Protein AF-A0A7K2MLI6-F1 (afdb_monomer_lite)

Radius of gyration: 27.17 Å; chains: 1; bounding box: 60×40×56 Å

Secondary structure (DSSP, 8-state):
------------------S-----PPPPPPPPGGG---HHHHHHHHHHHHHHHHHHHHTTSPTTHHHHHHH-

pLDDT: mean 77.79, std 20.32, range [37.94, 98.62]

Foldseek 3Di:
DDDDDDDDPPPDPDDDPDPDPDPDDPPDPDDDPVPPPPVVVVVVVVCVPVVVVVLVVLCPDDPPSSVVVVVD

Sequenc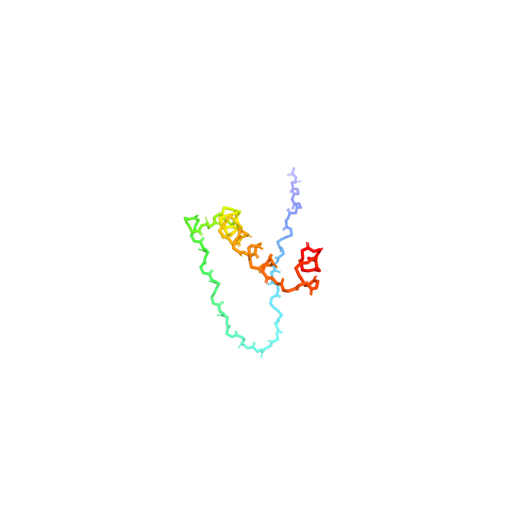e (72 aa):
MKADPRGTDSRTPGTATGGKTVPTVPPAPTADRRTTVDVTALLERGRTLATPVLRAAVDRLAPPMDTVAAYH

Structure (mmCIF, N/CA/C/O backbone):
data_AF-A0A7K2MLI6-F1
#
_entry.id   AF-A0A7K2MLI6-F1
#
loop_
_atom_site.group_PDB
_atom_site.id
_atom_site.type_symbol
_atom_site.label_atom_id
_atom_site.label_alt_id
_atom_site.label_comp_id
_atom_site.label_asym_id
_atom_site.label_entity_id
_atom_site.label_seq_id
_atom_site.pdbx_PDB_ins_code
_atom_site.Cartn_x
_atom_site.Cartn_y
_atom_site.Cartn_z
_atom_site.occupancy
_atom_site.B_iso_or_equiv
_atom_site.auth_seq_id
_atom_site.auth_comp_id
_atom_site.auth_asym_id
_atom_site.auth_atom_id
_atom_site.pdbx_PDB_model_num
ATOM 1 N N . MET A 1 1 ? 53.152 31.309 -38.823 1.00 37.94 1 MET A N 1
ATOM 2 C CA . MET A 1 1 ? 51.910 31.001 -38.083 1.00 37.94 1 MET A CA 1
ATOM 3 C C . MET A 1 1 ? 52.169 29.779 -37.215 1.00 37.94 1 MET A C 1
ATOM 5 O O . MET A 1 1 ? 52.320 28.696 -37.760 1.00 37.94 1 MET A O 1
ATOM 9 N N . LYS A 1 2 ? 52.343 29.948 -35.900 1.00 38.56 2 LYS A N 1
ATOM 10 C CA . LYS A 1 2 ? 52.473 28.829 -34.956 1.00 38.56 2 LYS A CA 1
ATOM 11 C C . LYS A 1 2 ? 51.181 28.762 -34.152 1.00 38.56 2 LYS A C 1
ATOM 13 O O . LYS A 1 2 ? 50.863 29.717 -33.454 1.00 38.56 2 LYS A O 1
ATOM 18 N N . ALA A 1 3 ? 50.426 27.687 -34.338 1.00 41.56 3 ALA A N 1
ATOM 19 C CA . ALA A 1 3 ? 49.224 27.411 -33.569 1.00 41.56 3 ALA A CA 1
ATOM 20 C C . ALA A 1 3 ? 49.606 26.699 -32.264 1.00 41.56 3 ALA A C 1
ATOM 22 O O . ALA A 1 3 ? 50.368 25.732 -32.279 1.00 41.56 3 ALA A O 1
ATOM 23 N N . ASP A 1 4 ? 49.082 27.228 -31.163 1.00 54.06 4 ASP A N 1
ATOM 24 C CA . ASP A 1 4 ? 48.950 26.579 -29.857 1.00 54.06 4 ASP A CA 1
ATOM 25 C C . ASP A 1 4 ? 47.881 25.473 -29.957 1.00 54.06 4 ASP A C 1
ATOM 27 O O . ASP A 1 4 ? 46.930 25.618 -30.735 1.00 54.06 4 ASP A O 1
ATOM 31 N N . PRO A 1 5 ? 47.984 24.395 -29.168 1.00 55.44 5 PRO A N 1
ATOM 32 C CA . PRO A 1 5 ? 46.765 23.928 -28.527 1.00 55.44 5 PRO A CA 1
ATOM 33 C C . PRO A 1 5 ? 46.999 23.554 -27.062 1.00 55.44 5 PRO A C 1
ATOM 35 O O . PRO A 1 5 ? 47.624 22.545 -26.729 1.00 55.44 5 PRO A O 1
ATOM 38 N N . ARG A 1 6 ? 46.382 24.339 -26.178 1.00 49.84 6 ARG A N 1
ATOM 39 C CA . ARG A 1 6 ? 46.044 23.911 -24.823 1.00 49.84 6 ARG A CA 1
ATOM 40 C C . ARG A 1 6 ? 44.876 22.933 -24.862 1.00 49.84 6 ARG A C 1
ATOM 42 O O . ARG A 1 6 ? 43.891 23.174 -25.553 1.00 49.84 6 ARG A O 1
ATOM 49 N N . GLY A 1 7 ? 44.941 21.958 -23.961 1.00 46.12 7 GLY A N 1
ATOM 50 C CA . GLY A 1 7 ? 43.773 21.515 -23.209 1.00 46.12 7 GLY A CA 1
ATOM 51 C C . GLY A 1 7 ? 43.101 20.248 -23.717 1.00 46.12 7 GLY A C 1
ATOM 52 O O . GLY A 1 7 ? 42.183 20.322 -24.516 1.00 46.12 7 GLY A O 1
ATOM 53 N N . THR A 1 8 ? 43.471 19.121 -23.111 1.00 47.62 8 THR A N 1
ATOM 54 C CA . THR A 1 8 ? 42.508 18.230 -22.448 1.00 47.62 8 THR A CA 1
ATOM 55 C C . THR A 1 8 ? 43.269 17.438 -21.393 1.00 47.62 8 THR A C 1
ATOM 57 O O . THR A 1 8 ? 44.007 16.507 -21.723 1.00 47.62 8 THR A O 1
ATOM 60 N N . ASP A 1 9 ? 43.099 17.823 -20.129 1.00 45.12 9 ASP A N 1
ATOM 61 C CA . ASP A 1 9 ? 43.531 17.048 -18.971 1.00 45.12 9 ASP A CA 1
ATOM 62 C C . ASP A 1 9 ? 42.805 15.700 -18.986 1.00 45.12 9 ASP A C 1
ATOM 64 O O . ASP A 1 9 ? 41.688 15.543 -18.488 1.00 45.12 9 ASP A O 1
ATOM 68 N N . SER A 1 10 ? 43.441 14.708 -19.602 1.00 48.59 10 SER A N 1
ATOM 69 C CA . SER A 1 10 ? 43.042 13.318 -19.449 1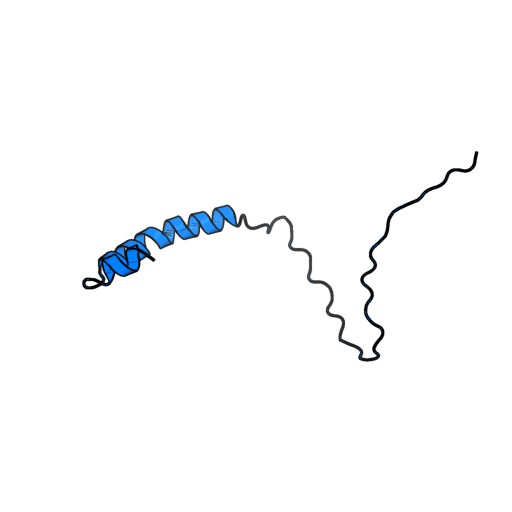.00 48.59 10 SER A CA 1
ATOM 70 C C . SER A 1 10 ? 43.396 12.927 -18.024 1.00 48.59 10 SER A C 1
ATOM 72 O O . SER A 1 10 ? 44.555 12.671 -17.707 1.00 48.59 10 SER A O 1
ATOM 74 N N . ARG A 1 11 ? 42.402 12.953 -17.133 1.00 47.28 11 ARG A 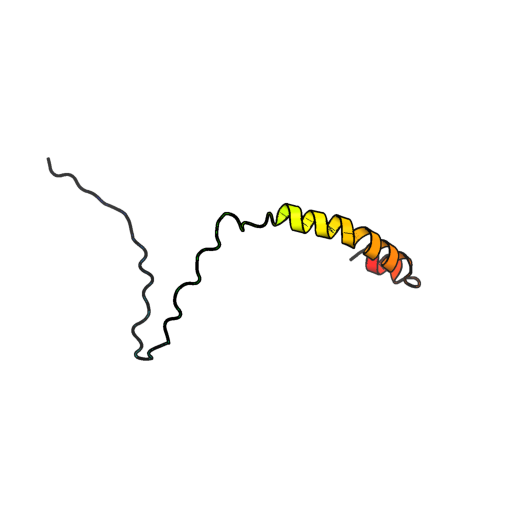N 1
ATOM 75 C CA . ARG A 1 11 ? 42.524 12.436 -15.770 1.00 47.28 11 ARG A CA 1
ATOM 76 C C . ARG A 1 11 ? 42.784 10.932 -15.853 1.00 47.28 11 ARG A C 1
ATOM 78 O O . ARG A 1 11 ? 41.853 10.132 -15.866 1.00 47.28 11 ARG A O 1
ATOM 85 N N . THR A 1 12 ? 44.053 10.558 -15.931 1.00 50.84 12 THR A N 1
ATOM 86 C CA . THR A 1 12 ? 44.515 9.177 -15.825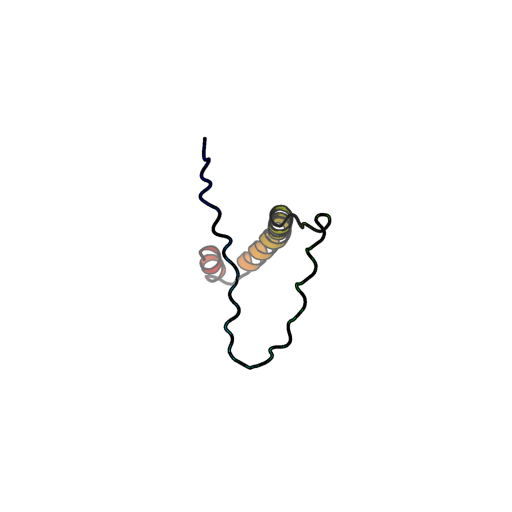 1.00 50.84 12 THR A CA 1
ATOM 87 C C . THR A 1 12 ? 44.186 8.675 -14.418 1.00 50.84 12 THR A C 1
ATOM 89 O O . THR A 1 12 ? 44.590 9.318 -13.444 1.00 50.84 12 THR A O 1
ATOM 92 N N . PRO A 1 13 ? 43.468 7.553 -14.252 1.00 51.16 13 PRO A N 1
ATOM 93 C CA . PRO A 1 13 ? 43.349 6.910 -12.952 1.00 51.16 13 PRO A CA 1
ATOM 94 C C . PRO A 1 13 ? 44.734 6.385 -12.556 1.00 51.16 13 PRO A C 1
ATOM 96 O O . PRO A 1 13 ? 45.193 5.363 -13.059 1.00 51.16 13 PRO A O 1
ATOM 99 N N . GLY A 1 14 ? 45.445 7.121 -11.703 1.00 49.22 14 GLY A N 1
ATOM 100 C CA . GLY A 1 14 ? 46.713 6.672 -11.144 1.00 49.22 14 GLY A CA 1
ATOM 101 C C . GLY A 1 14 ? 46.468 5.532 -10.160 1.00 49.22 14 GLY A C 1
ATOM 102 O O . GLY A 1 14 ? 46.012 5.766 -9.043 1.00 49.22 14 GLY A O 1
ATOM 103 N N . THR A 1 15 ? 46.768 4.296 -10.552 1.00 57.56 15 THR A N 1
ATOM 10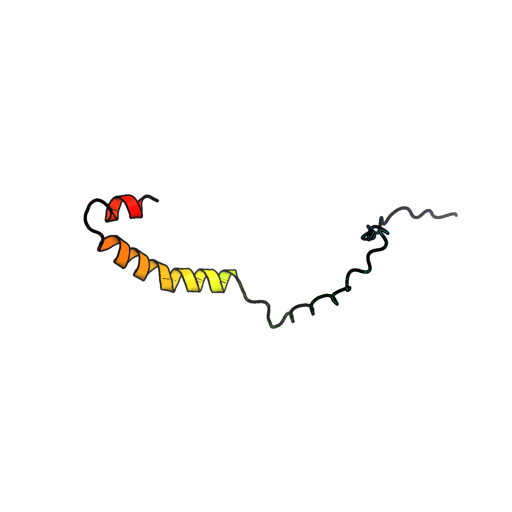4 C CA . THR A 1 15 ? 46.933 3.192 -9.603 1.00 57.56 15 THR A CA 1
ATOM 105 C C . THR A 1 15 ? 48.218 3.434 -8.821 1.00 57.56 15 THR A C 1
ATOM 107 O O . THR A 1 15 ? 49.302 3.454 -9.401 1.00 57.56 15 THR A O 1
ATOM 110 N N . ALA A 1 16 ? 48.098 3.658 -7.513 1.00 56.84 16 ALA A N 1
ATOM 111 C CA . ALA A 1 16 ? 49.237 3.839 -6.626 1.00 56.84 16 ALA A CA 1
ATOM 112 C C . ALA A 1 16 ? 50.176 2.623 -6.700 1.00 56.84 16 ALA A C 1
ATOM 114 O O . ALA A 1 16 ? 49.782 1.495 -6.401 1.00 56.84 16 ALA A O 1
ATOM 115 N N . THR A 1 17 ? 51.424 2.875 -7.090 1.00 57.12 17 THR A N 1
ATOM 116 C CA . THR A 1 17 ? 52.537 1.921 -7.112 1.00 57.12 17 THR A CA 1
ATOM 117 C C . THR A 1 17 ? 52.939 1.552 -5.681 1.00 57.12 17 THR A C 1
ATOM 119 O O . THR A 1 17 ? 53.933 2.032 -5.148 1.00 57.12 17 THR A O 1
ATOM 122 N N . GLY A 1 18 ? 52.139 0.723 -5.018 1.00 59.19 18 GLY A N 1
ATOM 123 C CA . GLY A 1 18 ? 52.530 0.001 -3.811 1.00 59.19 18 GLY A CA 1
ATOM 124 C C . GLY A 1 18 ? 52.551 -1.480 -4.152 1.00 59.19 18 GLY A C 1
ATOM 125 O O . GLY A 1 18 ? 51.506 -2.013 -4.502 1.00 59.19 18 GLY A O 1
ATOM 126 N N . GLY A 1 19 ? 53.723 -2.121 -4.096 1.00 60.78 19 GLY A N 1
ATOM 127 C CA . GLY A 1 19 ? 54.012 -3.487 -4.566 1.00 60.78 19 GLY A CA 1
ATOM 128 C C . GLY A 1 19 ? 53.246 -4.624 -3.876 1.00 60.78 19 GLY A C 1
ATOM 129 O O . GLY A 1 19 ? 53.844 -5.526 -3.300 1.00 60.78 19 GLY A O 1
ATOM 130 N N . LYS A 1 20 ? 51.920 -4.599 -3.954 1.00 59.75 20 LYS A N 1
ATOM 131 C CA . LYS A 1 20 ? 51.017 -5.705 -3.664 1.00 59.75 20 LYS A CA 1
ATOM 132 C C . LYS A 1 20 ? 50.252 -5.945 -4.957 1.00 59.75 20 LYS A C 1
ATOM 134 O O . LYS A 1 20 ? 49.427 -5.120 -5.340 1.00 59.75 20 LYS A O 1
ATOM 139 N N . THR A 1 21 ? 50.560 -7.030 -5.660 1.00 64.88 21 THR A N 1
ATOM 140 C CA . THR A 1 21 ? 49.831 -7.419 -6.871 1.00 64.88 21 THR A CA 1
ATOM 141 C C . THR A 1 21 ? 48.404 -7.776 -6.470 1.00 64.88 21 THR A C 1
ATOM 143 O O . THR A 1 21 ? 48.126 -8.897 -6.055 1.00 64.88 21 THR A O 1
ATOM 146 N N . VAL A 1 22 ? 47.499 -6.802 -6.527 1.00 73.56 22 VAL A N 1
ATOM 147 C CA . VAL A 1 22 ? 46.068 -7.063 -6.397 1.00 73.56 22 VAL A CA 1
ATOM 148 C C . VAL A 1 22 ? 45.645 -7.771 -7.684 1.00 73.56 22 VAL A C 1
ATOM 150 O O . VAL A 1 22 ? 45.967 -7.266 -8.766 1.00 73.56 22 VAL A O 1
ATOM 153 N N . PRO A 1 23 ? 44.953 -8.923 -7.617 1.00 74.81 23 PRO A N 1
ATOM 154 C CA . PRO A 1 23 ? 44.376 -9.533 -8.803 1.00 74.81 23 PRO A CA 1
ATOM 155 C C . PRO A 1 23 ? 43.491 -8.497 -9.492 1.00 74.81 23 PRO A C 1
ATOM 157 O O . PRO A 1 23 ? 42.491 -8.046 -8.934 1.00 74.81 23 PRO A O 1
ATOM 160 N N . THR A 1 24 ? 43.901 -8.062 -10.681 1.00 76.44 24 THR A N 1
ATOM 161 C CA . THR A 1 24 ? 43.099 -7.132 -11.469 1.00 76.44 24 THR A CA 1
ATOM 162 C C . THR A 1 24 ? 41.899 -7.909 -11.979 1.00 76.44 24 THR A C 1
ATOM 164 O O . THR A 1 24 ? 42.031 -8.775 -12.842 1.00 76.44 24 THR A O 1
ATOM 167 N N . VAL A 1 25 ? 40.733 -7.637 -11.397 1.00 80.25 25 VAL A N 1
ATOM 168 C CA . VAL A 1 25 ? 39.470 -8.165 -11.904 1.00 80.25 25 VAL A CA 1
ATOM 169 C C . VAL A 1 25 ? 39.204 -7.474 -13.241 1.00 80.25 25 VAL A C 1
ATOM 171 O O . VAL A 1 25 ? 39.270 -6.242 -13.300 1.00 80.25 25 VAL A O 1
ATOM 174 N N . PRO A 1 26 ? 38.940 -8.226 -14.323 1.00 78.50 26 PRO A N 1
ATOM 175 C CA . PRO A 1 26 ? 38.570 -7.621 -15.590 1.00 78.50 26 PRO A CA 1
ATOM 176 C C . PRO A 1 26 ? 37.310 -6.765 -15.399 1.00 78.50 26 PRO A C 1
ATOM 178 O O . PRO A 1 26 ? 36.418 -7.153 -14.638 1.00 78.50 26 PRO A O 1
ATOM 181 N N . PRO A 1 27 ? 37.223 -5.597 -16.058 1.00 73.12 27 PRO A N 1
ATOM 182 C CA . PRO A 1 27 ? 36.041 -4.755 -15.970 1.00 73.12 27 PRO A CA 1
ATOM 183 C C . PRO A 1 27 ? 34.799 -5.569 -16.332 1.00 73.12 27 PRO A C 1
ATOM 185 O O . PRO A 1 27 ? 34.810 -6.349 -17.288 1.00 73.12 27 PRO A O 1
ATOM 188 N N . ALA A 1 28 ? 33.738 -5.400 -15.540 1.00 75.00 28 ALA A N 1
ATOM 189 C CA . ALA A 1 28 ? 32.469 -6.056 -15.806 1.00 75.00 28 ALA A CA 1
ATOM 190 C C . ALA A 1 28 ? 32.007 -5.717 -17.234 1.00 75.00 28 ALA A C 1
ATOM 192 O O . ALA A 1 28 ? 32.187 -4.573 -17.673 1.00 75.00 28 ALA A O 1
ATOM 193 N N . PRO A 1 29 ? 31.421 -6.679 -17.968 1.00 74.88 29 PRO A N 1
ATOM 194 C CA . PRO A 1 29 ? 30.875 -6.397 -19.284 1.00 74.88 29 PRO A CA 1
ATOM 195 C C . PRO A 1 29 ? 29.862 -5.256 -19.171 1.00 74.88 29 PRO A C 1
ATOM 197 O O . PRO A 1 29 ? 29.034 -5.230 -18.258 1.00 74.88 29 PRO A O 1
ATOM 200 N N . THR A 1 30 ? 29.932 -4.297 -20.094 1.00 70.56 30 THR A N 1
ATOM 201 C CA . THR A 1 30 ? 28.912 -3.254 -20.205 1.00 70.56 30 THR A CA 1
ATOM 202 C C . THR A 1 30 ? 27.563 -3.925 -20.409 1.00 70.56 30 THR A C 1
ATOM 204 O O . THR A 1 30 ? 27.413 -4.704 -21.352 1.00 70.56 30 THR A O 1
ATOM 207 N N . ALA A 1 31 ? 26.602 -3.637 -19.528 1.00 66.62 31 ALA A N 1
ATOM 208 C CA . ALA A 1 31 ? 25.236 -4.113 -19.686 1.00 66.62 31 ALA A CA 1
ATOM 209 C C . ALA A 1 31 ? 24.755 -3.782 -21.106 1.00 66.62 31 ALA A C 1
ATOM 211 O O . ALA A 1 31 ? 24.855 -2.632 -21.543 1.00 66.62 31 ALA A O 1
ATOM 212 N N . ASP A 1 32 ? 24.276 -4.793 -21.837 1.00 63.19 32 ASP A N 1
ATOM 213 C CA . ASP A 1 32 ? 23.709 -4.595 -23.168 1.00 63.19 32 ASP A CA 1
ATOM 214 C C . ASP A 1 32 ? 22.584 -3.555 -23.054 1.00 63.19 32 ASP A C 1
ATOM 216 O O . ASP A 1 32 ? 21.745 -3.626 -22.151 1.00 63.19 32 ASP A O 1
ATOM 220 N N . ARG A 1 33 ? 22.571 -2.569 -23.956 1.00 58.53 33 ARG A N 1
ATOM 221 C CA . ARG A 1 33 ? 21.569 -1.498 -23.991 1.00 58.53 33 ARG A CA 1
ATOM 222 C C . ARG A 1 33 ? 20.151 -2.052 -24.172 1.00 58.53 33 ARG A C 1
ATOM 224 O O . ARG A 1 33 ? 19.196 -1.399 -23.777 1.00 58.53 33 ARG A O 1
ATOM 231 N N . ARG A 1 34 ? 19.997 -3.270 -24.705 1.00 60.78 34 ARG A N 1
ATOM 232 C CA . ARG A 1 34 ? 18.716 -4.007 -24.737 1.00 60.78 34 ARG A CA 1
ATOM 233 C C . ARG A 1 34 ? 18.205 -4.438 -23.360 1.00 60.78 34 ARG A C 1
ATOM 235 O O . ARG A 1 34 ? 17.018 -4.702 -23.212 1.00 60.78 34 ARG A O 1
ATOM 242 N N . THR A 1 35 ? 19.087 -4.479 -22.370 1.00 63.16 35 THR A N 1
ATOM 243 C CA . THR A 1 35 ? 18.811 -4.808 -20.963 1.00 63.16 35 THR A CA 1
ATOM 244 C C . THR A 1 35 ? 18.682 -3.566 -20.084 1.00 63.16 35 THR A C 1
ATOM 246 O O . THR A 1 35 ? 18.704 -3.683 -18.859 1.00 63.16 35 THR A O 1
ATOM 249 N N . THR A 1 36 ? 18.542 -2.366 -20.660 1.00 70.69 36 THR A N 1
ATOM 250 C CA . THR A 1 36 ? 18.196 -1.187 -19.860 1.00 70.69 36 THR A CA 1
ATOM 251 C C . THR A 1 36 ? 16.775 -1.359 -19.342 1.00 70.69 36 THR A C 1
ATOM 253 O O . THR A 1 36 ? 15.804 -1.104 -20.052 1.00 70.69 36 THR A O 1
ATOM 256 N N . VAL A 1 37 ? 16.661 -1.842 -18.107 1.00 80.06 37 VAL A N 1
ATOM 257 C CA . VAL A 1 37 ? 15.399 -1.871 -17.376 1.00 80.06 37 VAL A CA 1
ATOM 258 C C . VAL A 1 37 ? 14.958 -0.428 -17.184 1.00 80.06 37 VAL A C 1
ATOM 260 O O . VAL A 1 37 ? 15.706 0.385 -16.639 1.00 80.06 37 VAL A O 1
ATOM 263 N N . ASP A 1 38 ? 13.741 -0.113 -17.619 1.00 90.00 38 ASP A N 1
ATOM 264 C CA . ASP A 1 38 ? 13.100 1.136 -17.234 1.00 90.00 38 ASP A CA 1
ATOM 265 C C . ASP A 1 38 ? 12.775 1.064 -15.737 1.00 90.00 38 ASP A C 1
ATOM 267 O O . ASP A 1 38 ? 11.775 0.483 -15.305 1.00 90.00 38 ASP A O 1
ATOM 271 N N . VAL A 1 39 ? 13.687 1.612 -14.933 1.00 92.88 39 VAL A N 1
ATOM 272 C CA . VAL A 1 39 ? 13.589 1.621 -13.473 1.00 92.88 39 VAL A CA 1
ATOM 273 C C . VAL A 1 39 ? 12.329 2.357 -13.028 1.00 92.88 39 VAL A C 1
ATOM 275 O O . VAL A 1 39 ? 11.674 1.917 -12.088 1.00 92.88 39 VAL A O 1
ATOM 278 N N . THR A 1 40 ? 11.939 3.432 -13.714 1.00 94.62 40 THR A N 1
ATOM 279 C CA . THR A 1 40 ? 10.740 4.201 -13.365 1.00 94.62 40 THR A CA 1
ATOM 280 C C . THR A 1 40 ? 9.487 3.360 -13.574 1.00 94.62 40 THR A C 1
ATOM 282 O O . THR A 1 40 ? 8.660 3.274 -12.666 1.00 94.62 40 THR A O 1
ATOM 285 N N . ALA A 1 41 ? 9.378 2.673 -14.714 1.00 94.44 41 ALA A N 1
ATOM 286 C CA . ALA A 1 41 ? 8.261 1.770 -14.989 1.00 94.44 41 ALA A CA 1
ATOM 287 C C . ALA A 1 41 ? 8.208 0.595 -13.999 1.00 94.44 41 ALA A C 1
ATOM 289 O O . ALA A 1 41 ? 7.128 0.203 -13.550 1.00 94.44 41 ALA A O 1
ATOM 290 N N . LEU A 1 42 ? 9.367 0.049 -13.614 1.00 95.75 42 LEU A N 1
ATOM 291 C CA . LEU A 1 42 ? 9.441 -1.024 -12.624 1.00 95.75 42 LEU A CA 1
ATOM 292 C C . LEU A 1 42 ? 8.985 -0.554 -11.237 1.00 95.75 42 LEU A C 1
ATOM 294 O O . LEU A 1 42 ? 8.200 -1.242 -10.583 1.00 95.75 42 LEU A O 1
ATOM 298 N N . LEU A 1 43 ? 9.461 0.611 -10.795 1.00 97.06 43 LEU A N 1
ATOM 299 C CA . LEU A 1 43 ? 9.073 1.194 -9.513 1.00 97.06 43 LEU A CA 1
ATOM 300 C C . LEU A 1 43 ? 7.581 1.525 -9.485 1.00 97.06 43 LEU A C 1
ATOM 302 O O . LEU A 1 43 ? 6.921 1.250 -8.484 1.00 97.06 43 LEU A O 1
ATOM 306 N N . GLU A 1 44 ? 7.041 2.060 -10.579 1.00 98.12 44 GLU A N 1
ATOM 307 C CA . GLU A 1 44 ? 5.616 2.364 -10.680 1.00 98.12 44 GLU A CA 1
ATOM 308 C C . GLU A 1 44 ? 4.770 1.097 -10.598 1.00 98.12 44 GLU A C 1
ATOM 310 O O . GLU A 1 44 ? 3.891 0.993 -9.742 1.00 98.12 44 GLU A O 1
ATOM 315 N N . ARG A 1 45 ? 5.128 0.071 -11.378 1.00 97.88 45 ARG A N 1
ATOM 316 C CA . ARG A 1 45 ? 4.485 -1.244 -11.297 1.00 97.88 45 ARG A CA 1
ATOM 317 C C . ARG A 1 45 ? 4.538 -1.815 -9.879 1.00 97.88 45 ARG A C 1
ATOM 319 O O . ARG A 1 45 ? 3.554 -2.383 -9.410 1.00 97.88 45 ARG A O 1
ATOM 326 N N . GLY A 1 46 ? 5.673 -1.668 -9.194 1.00 98.06 46 GLY A N 1
ATOM 327 C CA . GLY A 1 46 ? 5.838 -2.090 -7.804 1.00 98.06 46 GLY A CA 1
ATOM 328 C C . GLY A 1 46 ? 4.861 -1.390 -6.859 1.00 98.06 46 GLY A C 1
ATOM 329 O O . GLY A 1 46 ? 4.179 -2.064 -6.087 1.00 98.06 46 GLY A O 1
ATOM 330 N N . ARG A 1 47 ? 4.733 -0.059 -6.955 1.00 98.25 47 ARG A N 1
ATOM 331 C CA . ARG A 1 47 ? 3.783 0.718 -6.139 1.00 98.25 47 ARG A CA 1
ATOM 332 C C . ARG A 1 47 ? 2.340 0.320 -6.415 1.00 98.25 47 ARG A C 1
ATOM 334 O O . ARG A 1 47 ? 1.610 0.035 -5.470 1.00 98.25 47 ARG A O 1
ATOM 341 N N . THR A 1 48 ? 1.946 0.221 -7.685 1.00 98.44 48 THR A N 1
ATOM 342 C CA . THR A 1 48 ? 0.579 -0.173 -8.061 1.00 98.44 48 THR A CA 1
ATOM 343 C C . THR A 1 48 ? 0.182 -1.514 -7.440 1.00 98.44 48 THR A C 1
ATOM 345 O O . THR A 1 48 ? -0.951 -1.673 -6.994 1.00 98.44 48 THR A O 1
ATOM 348 N N . LEU A 1 49 ? 1.113 -2.472 -7.384 1.00 98.62 49 LEU A N 1
ATOM 349 C CA . LEU A 1 49 ? 0.846 -3.803 -6.839 1.00 98.62 49 LEU A CA 1
ATOM 350 C C . LEU A 1 49 ? 0.897 -3.848 -5.306 1.00 98.62 49 LEU A C 1
ATOM 352 O O . LEU A 1 49 ? 0.056 -4.497 -4.687 1.00 98.62 49 LEU A O 1
ATOM 356 N N . ALA A 1 50 ? 1.874 -3.187 -4.682 1.00 98.31 50 ALA A N 1
ATOM 357 C CA . ALA A 1 50 ? 2.126 -3.326 -3.248 1.00 98.31 50 ALA A CA 1
ATOM 358 C C . ALA A 1 50 ? 1.292 -2.368 -2.384 1.00 98.31 50 ALA A C 1
ATOM 360 O O . ALA A 1 50 ? 0.826 -2.761 -1.313 1.00 98.31 50 ALA A O 1
ATOM 361 N N . THR A 1 51 ? 1.078 -1.124 -2.829 1.00 97.62 51 THR A N 1
ATOM 362 C CA . THR A 1 51 ? 0.442 -0.076 -2.014 1.00 97.62 51 THR A CA 1
ATOM 363 C C . THR A 1 51 ? -0.980 -0.431 -1.552 1.00 97.62 51 THR A C 1
ATOM 365 O O . THR A 1 51 ? -1.262 -0.222 -0.371 1.00 97.62 51 THR A O 1
ATOM 368 N N . PRO A 1 52 ? -1.875 -1.010 -2.382 1.00 98.19 52 PRO A N 1
ATOM 369 C CA . PRO A 1 52 ? -3.223 -1.371 -1.931 1.00 98.19 52 PRO A CA 1
ATOM 370 C C . PRO A 1 52 ? -3.225 -2.472 -0.864 1.00 98.19 52 PRO A C 1
ATOM 372 O O . PRO A 1 52 ? -3.972 -2.392 0.109 1.00 98.19 52 PRO A O 1
ATOM 375 N N . VAL A 1 53 ? -2.366 -3.485 -1.024 1.00 98.31 53 VAL A N 1
ATOM 376 C CA . VAL A 1 53 ? -2.249 -4.601 -0.073 1.00 98.31 53 VAL A CA 1
ATOM 377 C C . VAL A 1 53 ? -1.668 -4.114 1.250 1.00 98.31 53 VAL A C 1
ATOM 379 O O . VAL A 1 53 ? -2.180 -4.469 2.310 1.00 98.31 53 VAL A O 1
ATOM 382 N N . LEU A 1 54 ? -0.636 -3.270 1.191 1.00 97.69 54 LEU A N 1
ATOM 383 C CA . LEU A 1 54 ? -0.024 -2.684 2.377 1.00 97.69 54 LEU A CA 1
ATOM 384 C C . LEU A 1 54 ? -1.017 -1.800 3.139 1.00 97.69 54 LEU A C 1
ATOM 386 O O . LEU A 1 54 ? -1.150 -1.963 4.348 1.00 97.69 54 LEU A O 1
ATOM 390 N N . ARG A 1 55 ? -1.767 -0.933 2.444 1.00 97.56 55 ARG A N 1
ATOM 391 C CA . ARG A 1 55 ? -2.818 -0.114 3.069 1.00 97.56 55 ARG A CA 1
ATOM 392 C C . ARG A 1 55 ? -3.866 -0.989 3.758 1.00 97.56 55 ARG A C 1
ATOM 394 O O . ARG A 1 55 ? -4.129 -0.797 4.936 1.00 97.56 55 ARG A O 1
ATOM 401 N N . ALA A 1 56 ? -4.373 -2.014 3.072 1.00 98.44 56 ALA A N 1
ATOM 402 C CA . ALA A 1 56 ? -5.349 -2.932 3.655 1.00 98.44 56 ALA A CA 1
ATOM 403 C C . ALA A 1 56 ? -4.807 -3.715 4.866 1.00 98.44 56 ALA A C 1
ATOM 405 O O . ALA A 1 56 ? -5.588 -4.137 5.716 1.00 98.44 56 ALA A O 1
ATOM 406 N N . ALA A 1 57 ? -3.496 -3.958 4.939 1.00 98.31 57 ALA A N 1
ATOM 407 C CA . ALA A 1 57 ? -2.867 -4.575 6.102 1.00 98.31 57 ALA A CA 1
ATOM 408 C C . ALA A 1 57 ? -2.750 -3.590 7.277 1.00 98.31 57 ALA A C 1
ATOM 410 O O . ALA A 1 57 ? -3.040 -3.978 8.407 1.00 98.31 57 ALA A O 1
ATOM 411 N N . VAL A 1 58 ? -2.382 -2.331 7.011 1.00 97.81 58 VAL A N 1
ATOM 412 C CA . VAL A 1 58 ? -2.335 -1.256 8.018 1.00 97.81 58 VAL A CA 1
ATOM 413 C C . VAL A 1 58 ? -3.719 -1.017 8.624 1.00 97.81 58 VAL A C 1
ATOM 415 O O . VAL A 1 58 ? -3.841 -0.984 9.843 1.00 97.81 58 VAL A O 1
ATOM 418 N N . ASP A 1 59 ? -4.768 -0.988 7.801 1.00 97.56 59 ASP A N 1
ATOM 419 C CA . ASP A 1 59 ? -6.154 -0.782 8.253 1.00 97.56 59 ASP A CA 1
ATOM 420 C C . ASP A 1 59 ? -6.675 -1.909 9.175 1.00 97.56 59 ASP A C 1
ATOM 422 O O . ASP A 1 59 ? -7.693 -1.751 9.844 1.00 97.56 59 ASP A O 1
ATOM 426 N N . ARG A 1 60 ? -6.008 -3.073 9.211 1.00 98.19 60 ARG A N 1
ATOM 427 C CA . ARG A 1 60 ? -6.365 -4.209 10.088 1.00 98.19 60 ARG A CA 1
ATOM 428 C C . ARG A 1 60 ? -5.618 -4.207 11.417 1.00 98.19 60 ARG A C 1
ATOM 430 O O . ARG A 1 60 ? -5.871 -5.082 12.247 1.00 98.19 60 ARG A O 1
ATOM 437 N N . LEU A 1 61 ? -4.667 -3.297 11.610 1.00 98.38 61 LEU A N 1
ATOM 438 C CA . LEU A 1 61 ? -3.963 -3.172 12.877 1.00 98.38 61 LEU A CA 1
ATOM 439 C C . LEU A 1 61 ? -4.944 -2.768 13.983 1.00 98.38 61 LEU A C 1
ATOM 441 O O . LEU A 1 61 ? -5.902 -2.033 13.759 1.00 98.38 61 LEU A O 1
ATOM 445 N N . ALA A 1 62 ? -4.702 -3.257 15.199 1.00 98.12 62 ALA A N 1
ATOM 446 C CA . ALA A 1 62 ? -5.501 -2.843 16.343 1.00 98.12 62 ALA A CA 1
ATOM 447 C C . ALA A 1 62 ? -5.228 -1.361 16.681 1.00 98.12 62 ALA A C 1
ATOM 449 O O . ALA A 1 62 ? -4.065 -0.940 16.629 1.00 98.12 62 ALA A O 1
ATOM 450 N N . PRO A 1 63 ? -6.244 -0.581 17.094 1.00 95.75 63 PRO A N 1
ATOM 451 C CA . PRO A 1 63 ? -6.036 0.798 17.521 1.00 95.75 63 PRO A CA 1
ATOM 452 C C . PRO A 1 63 ? -5.008 0.920 18.661 1.00 95.75 63 PRO A C 1
ATOM 454 O O . PRO A 1 63 ? -5.004 0.074 19.561 1.00 95.75 63 PRO A O 1
ATOM 457 N N . PRO A 1 64 ? -4.152 1.965 18.673 1.00 95.94 64 PRO A N 1
ATOM 458 C CA . PRO A 1 64 ? -4.051 3.071 17.707 1.00 95.94 64 PRO A CA 1
ATOM 459 C C . PRO A 1 64 ? -3.050 2.815 16.559 1.00 95.94 64 PRO A C 1
ATOM 461 O O . PRO A 1 64 ? -2.654 3.754 15.866 1.00 95.94 64 PRO A O 1
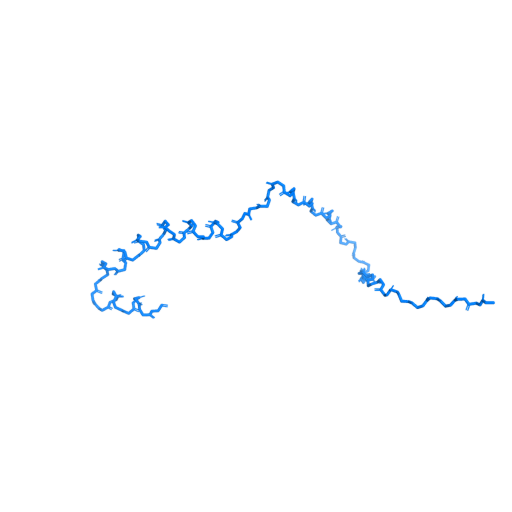ATOM 464 N N . MET A 1 65 ? -2.549 1.585 16.402 1.00 98.12 65 MET A N 1
ATOM 465 C CA . MET A 1 65 ? -1.411 1.295 15.519 1.00 98.12 65 MET A CA 1
ATOM 466 C C . MET A 1 65 ? -1.721 1.540 14.041 1.00 98.12 65 MET A C 1
ATOM 468 O O . MET A 1 65 ? -0.814 1.898 13.299 1.00 98.12 65 MET A O 1
ATOM 472 N N . ASP A 1 66 ? -2.978 1.395 13.633 1.00 96.69 66 ASP A N 1
ATOM 473 C CA . ASP A 1 66 ? -3.492 1.765 12.312 1.00 96.69 66 ASP A CA 1
ATOM 474 C C . ASP A 1 66 ? -3.235 3.249 12.001 1.00 96.69 66 ASP A C 1
ATOM 476 O O . ASP A 1 66 ? -2.662 3.591 10.966 1.00 96.69 66 ASP A O 1
ATOM 480 N N . THR A 1 67 ? -3.569 4.135 12.942 1.00 96.56 67 THR A N 1
ATOM 481 C CA . THR A 1 67 ? -3.410 5.586 12.770 1.00 96.56 67 THR A CA 1
ATOM 482 C C . THR A 1 67 ? -1.956 6.037 12.878 1.00 96.56 67 THR A C 1
ATOM 484 O O . THR A 1 67 ? -1.517 6.877 12.094 1.00 96.56 67 THR A O 1
ATOM 487 N N . VAL A 1 68 ? -1.185 5.458 13.807 1.00 97.50 68 VAL A N 1
ATOM 488 C CA . VAL A 1 68 ? 0.243 5.774 13.969 1.00 97.50 68 VAL A CA 1
ATOM 489 C C . VAL A 1 68 ? 1.028 5.316 12.742 1.00 97.50 68 VAL A C 1
ATOM 491 O O . VAL A 1 68 ? 1.833 6.079 12.215 1.00 97.50 68 VAL A O 1
ATOM 494 N N . ALA A 1 69 ? 0.769 4.104 12.244 1.00 95.56 69 ALA A N 1
ATOM 495 C CA . ALA A 1 69 ? 1.428 3.590 11.048 1.00 95.56 69 ALA A CA 1
ATOM 496 C C . ALA A 1 69 ? 1.041 4.368 9.782 1.00 95.56 69 ALA A C 1
ATOM 498 O O . ALA A 1 69 ? 1.855 4.469 8.875 1.00 95.56 69 ALA A O 1
ATOM 499 N N . ALA A 1 70 ? -0.166 4.940 9.711 1.00 95.06 70 ALA A N 1
ATOM 500 C CA . ALA A 1 70 ? -0.577 5.768 8.578 1.00 95.06 70 ALA A CA 1
ATOM 501 C C . ALA A 1 70 ? 0.094 7.157 8.540 1.00 95.06 70 ALA A C 1
ATOM 503 O O . ALA A 1 70 ? 0.100 7.792 7.485 1.00 95.06 70 ALA A O 1
ATOM 504 N N . TYR A 1 71 ? 0.621 7.650 9.667 1.00 95.50 71 TYR A N 1
ATOM 505 C CA . TYR A 1 71 ? 1.273 8.962 9.752 1.00 95.50 71 TYR A CA 1
ATOM 506 C C . TYR A 1 71 ? 2.756 8.940 9.342 1.00 95.50 71 TYR A C 1
ATOM 508 O O . TYR A 1 71 ? 3.287 9.970 8.920 1.00 95.50 71 TYR A O 1
ATOM 516 N N . HIS A 1 72 ? 3.421 7.794 9.496 1.00 85.94 72 HIS A N 1
ATOM 517 C CA . HIS A 1 72 ? 4.859 7.619 9.271 1.00 85.94 72 HIS A CA 1
ATOM 518 C C . HIS A 1 72 ? 5.172 7.047 7.886 1.00 85.94 72 HIS A C 1
ATOM 520 O O . HIS A 1 72 ? 6.181 7.503 7.301 1.00 85.94 72 HIS A O 1
#